Protein AF-A0A9X9WXA6-F1 (afdb_monomer)

Organism: NCBI:txid1081025

Solvent-accessible surface area (backbone atoms only — not comparable to full-atom values): 5090 Å² total; per-residue (Å²): 135,83,79,81,77,76,82,70,77,77,71,70,93,61,64,47,69,60,51,50,51,50,42,32,73,77,69,69,48,73,84,90,48,71,67,60,54,55,58,50,51,69,44,52,63,57,49,52,55,52,57,74,50,57,85,68,75,70,74,65,95,61,72,75,41,72,66,56,54,50,48,55,56,54,62,76,73,111

Sequence (78 aa):
MARPMKETASMPTDPVPQMMEAIRLWSGVTSPNQAAQRGLADLAALIAEFEAVRGTLVFEDEPSSFEAALREEAEKRA

Secondary structure (DSSP, 8-state):
-PPPPP------S--HHHHHHHHHHHH-PPP-SHHHHHHHHHHHHHHHHHHHTTTT-PPPS----HHHHHHHHHHTT-

Foldseek 3Di:
DDDDDPPPPPDPPQCLVVVQVVCCVPVVDHDPDVVSSVVVSVCPVVVVVVVVCVPVDDDPPDPCPPVVVVVVVVVVVD

Mean predicted aligned error: 14.03 Å

pLDDT: mean 78.06, std 15.84, range [43.62, 96.31]

Radius of gyration: 24.08 Å; Cα contacts (8 Å, |Δi|>4): 17; chains: 1; bounding box: 53×56×52 Å

Structure (mmCIF, N/CA/C/O backbone)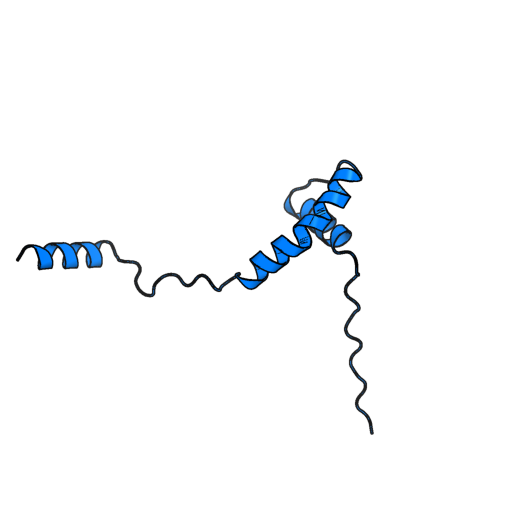:
data_AF-A0A9X9WXA6-F1
#
_entry.id   AF-A0A9X9WXA6-F1
#
loop_
_atom_site.group_PDB
_atom_site.id
_atom_site.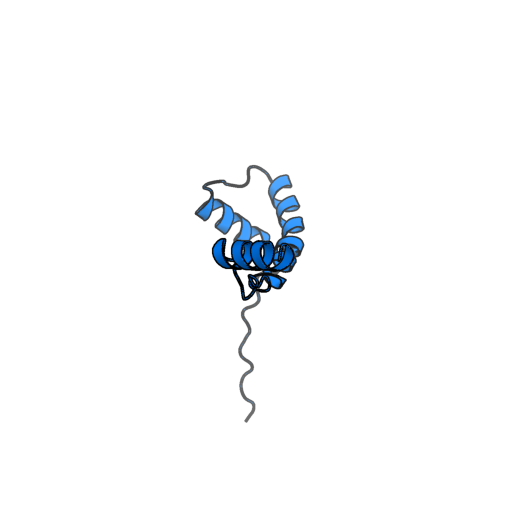type_symbol
_atom_site.label_atom_id
_atom_site.label_alt_id
_atom_site.label_comp_id
_atom_site.label_asym_id
_atom_site.label_entity_id
_atom_site.label_seq_id
_atom_site.pdbx_PDB_ins_code
_atom_site.Cartn_x
_atom_site.Cartn_y
_atom_site.Cartn_z
_atom_site.occupancy
_atom_site.B_iso_or_equiv
_atom_site.auth_seq_id
_atom_site.auth_comp_id
_atom_site.auth_asym_id
_atom_site.auth_atom_id
_atom_site.pdbx_PDB_model_num
ATOM 1 N N . MET A 1 1 ? 23.477 -33.735 18.839 1.00 47.72 1 MET A N 1
ATOM 2 C CA . MET A 1 1 ? 22.855 -33.716 17.497 1.00 47.72 1 MET A CA 1
ATOM 3 C C . MET A 1 1 ? 22.353 -32.305 17.236 1.00 47.72 1 MET A C 1
ATOM 5 O O . MET A 1 1 ? 21.487 -31.848 17.970 1.00 47.72 1 MET A O 1
ATOM 9 N N . ALA A 1 2 ? 22.958 -31.584 16.290 1.00 48.88 2 ALA A N 1
ATOM 10 C CA . ALA A 1 2 ? 22.548 -30.225 15.939 1.00 48.88 2 ALA A CA 1
ATOM 11 C C . ALA A 1 2 ? 21.319 -30.274 15.016 1.00 48.88 2 ALA A C 1
ATOM 13 O O . ALA A 1 2 ? 21.284 -31.046 14.061 1.00 48.88 2 ALA A O 1
ATOM 14 N N . ARG A 1 3 ? 20.296 -29.482 15.341 1.00 48.38 3 ARG A N 1
ATOM 15 C CA . ARG A 1 3 ? 19.053 -29.344 14.570 1.00 48.38 3 ARG A CA 1
ATOM 16 C C . ARG A 1 3 ? 19.373 -28.570 13.278 1.00 48.38 3 ARG A C 1
ATOM 18 O O . ARG A 1 3 ? 20.007 -27.523 13.396 1.00 48.38 3 ARG A O 1
ATOM 25 N N . PRO A 1 4 ? 18.981 -29.028 12.074 1.00 53.19 4 PRO A N 1
ATOM 26 C CA . PRO A 1 4 ? 19.268 -28.280 10.857 1.00 53.19 4 PRO A CA 1
ATOM 27 C C . PRO A 1 4 ? 18.493 -26.960 10.876 1.00 53.19 4 PRO A C 1
ATOM 29 O O . PRO A 1 4 ? 17.276 -26.935 11.081 1.00 53.19 4 PRO A O 1
ATOM 32 N N . MET A 1 5 ? 19.231 -25.864 10.712 1.00 43.62 5 MET A N 1
ATOM 33 C CA . MET A 1 5 ? 18.695 -24.523 10.522 1.00 43.62 5 MET A CA 1
ATOM 34 C C . MET A 1 5 ? 17.857 -24.564 9.243 1.00 43.62 5 MET A C 1
ATOM 36 O O . MET A 1 5 ? 18.368 -24.936 8.190 1.00 43.62 5 MET A O 1
ATOM 40 N N . LYS A 1 6 ? 16.553 -24.282 9.348 1.00 57.62 6 LYS A N 1
ATOM 41 C CA . LYS A 1 6 ? 15.690 -24.169 8.170 1.00 57.62 6 LYS A CA 1
ATOM 42 C C . LYS A 1 6 ? 16.298 -23.096 7.274 1.00 57.62 6 LYS A C 1
ATOM 44 O O . LYS A 1 6 ? 16.470 -21.967 7.724 1.00 57.62 6 LYS A O 1
ATOM 49 N N . GLU A 1 7 ? 16.632 -23.472 6.047 1.00 47.12 7 GLU A N 1
ATOM 50 C CA . GLU A 1 7 ? 16.988 -22.552 4.977 1.00 47.12 7 GLU A CA 1
ATOM 51 C C . GLU A 1 7 ? 15.803 -21.602 4.789 1.00 47.12 7 GLU A C 1
ATOM 53 O O . GLU A 1 7 ? 14.758 -21.962 4.246 1.00 47.12 7 GLU A O 1
ATOM 58 N N . THR A 1 8 ? 15.908 -20.415 5.382 1.00 46.03 8 THR A N 1
ATOM 59 C CA . THR A 1 8 ? 14.982 -19.320 5.127 1.00 46.03 8 THR A CA 1
ATOM 60 C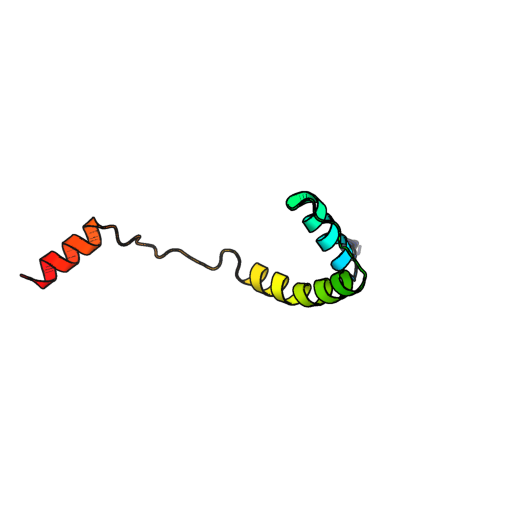 C . THR A 1 8 ? 15.138 -18.997 3.655 1.00 46.03 8 THR A C 1
ATOM 62 O O . THR A 1 8 ? 16.218 -18.563 3.255 1.00 46.03 8 THR A O 1
ATOM 65 N N . ALA A 1 9 ? 14.104 -19.276 2.859 1.00 48.00 9 ALA A N 1
ATOM 66 C CA . ALA A 1 9 ? 14.057 -18.922 1.450 1.00 48.00 9 ALA A CA 1
ATOM 67 C C . ALA A 1 9 ? 14.627 -17.508 1.280 1.00 48.00 9 ALA A C 1
ATOM 69 O O . ALA A 1 9 ? 14.109 -16.559 1.871 1.00 48.00 9 ALA A O 1
ATOM 70 N N . SER A 1 10 ? 15.743 -17.395 0.556 1.00 45.44 10 SER A N 1
ATOM 71 C CA . SER A 1 10 ? 16.335 -16.107 0.222 1.00 45.44 10 SER A CA 1
ATOM 72 C C . SER A 1 10 ? 15.269 -15.321 -0.528 1.00 45.44 10 SER A C 1
ATOM 74 O O . SER A 1 10 ? 14.950 -15.647 -1.671 1.00 45.44 10 SER A O 1
ATOM 76 N N . MET A 1 11 ? 14.689 -14.318 0.131 1.00 49.59 11 MET A N 1
ATOM 77 C CA . MET A 1 11 ? 13.879 -13.307 -0.536 1.00 49.59 11 MET A CA 1
ATOM 78 C C . MET A 1 11 ? 14.715 -12.791 -1.714 1.00 49.59 11 MET A C 1
ATOM 80 O O . MET A 1 11 ? 15.911 -12.536 -1.527 1.00 49.59 11 MET A O 1
ATOM 84 N N . PRO A 1 12 ? 14.165 -12.695 -2.932 1.00 53.81 12 PRO A N 1
ATOM 85 C CA . PRO A 1 12 ? 14.914 -12.097 -4.023 1.00 53.81 12 PRO A CA 1
ATOM 86 C C . PRO A 1 12 ? 15.283 -10.667 -3.607 1.00 53.81 12 PRO A C 1
ATOM 88 O O . PRO A 1 12 ? 14.437 -9.899 -3.153 1.00 53.81 12 PRO A O 1
ATOM 91 N N . THR A 1 13 ? 16.570 -10.341 -3.722 1.00 70.88 13 THR A N 1
ATOM 92 C CA . THR A 1 13 ? 17.175 -9.078 -3.265 1.00 70.88 13 THR A CA 1
ATOM 93 C C . THR A 1 13 ? 16.603 -7.847 -3.979 1.00 70.88 13 THR A C 1
ATOM 95 O O . THR A 1 13 ? 16.822 -6.723 -3.539 1.00 70.88 13 THR A O 1
ATOM 98 N N . ASP A 1 14 ? 15.862 -8.060 -5.069 1.00 80.50 14 ASP A N 1
ATOM 99 C CA . ASP A 1 14 ? 15.159 -7.036 -5.830 1.00 80.50 14 ASP A CA 1
ATOM 100 C C . ASP A 1 14 ? 13.630 -7.243 -5.726 1.00 80.50 14 ASP A C 1
ATOM 102 O O . ASP A 1 14 ? 13.117 -8.274 -6.183 1.00 80.50 14 ASP A O 1
ATOM 106 N N . PRO A 1 15 ? 12.879 -6.294 -5.131 1.00 83.50 15 PRO A N 1
ATOM 107 C CA . PRO A 1 15 ? 11.424 -6.383 -5.021 1.00 83.50 15 PRO A CA 1
ATOM 108 C C . PRO A 1 15 ? 10.698 -6.053 -6.339 1.00 83.50 15 PRO A C 1
ATOM 110 O O . PRO A 1 15 ? 9.529 -6.415 -6.500 1.00 83.50 15 PRO A O 1
ATOM 113 N N . VAL A 1 16 ? 11.373 -5.418 -7.307 1.00 89.12 16 VAL A N 1
ATOM 114 C CA . VAL A 1 16 ? 10.759 -4.895 -8.540 1.00 89.12 16 VAL A CA 1
ATOM 115 C C . VAL A 1 16 ? 10.040 -5.973 -9.366 1.00 89.12 16 VAL A C 1
ATOM 117 O O . VAL A 1 16 ? 8.901 -5.722 -9.769 1.00 89.12 16 VAL A O 1
ATOM 120 N N . PRO A 1 17 ? 10.594 -7.184 -9.602 1.00 90.56 17 PRO A N 1
ATOM 121 C CA . PRO A 1 17 ? 9.905 -8.211 -10.387 1.00 90.56 17 PRO A CA 1
ATOM 122 C C . PRO A 1 17 ? 8.570 -8.659 -9.778 1.00 90.56 17 PRO A C 1
ATOM 124 O O . PRO A 1 17 ? 7.589 -8.836 -10.498 1.00 90.56 17 PRO A O 1
ATOM 127 N N . GLN A 1 18 ? 8.508 -8.798 -8.451 1.00 88.62 18 GLN A N 1
ATOM 128 C CA . GLN A 1 18 ? 7.285 -9.203 -7.750 1.00 88.62 18 GLN A CA 1
ATOM 129 C C . GLN A 1 18 ? 6.232 -8.094 -7.782 1.00 88.62 18 GLN A C 1
ATOM 131 O O . GLN A 1 18 ? 5.056 -8.356 -8.033 1.00 88.62 18 GLN A O 1
ATOM 136 N N . MET A 1 19 ? 6.657 -6.845 -7.581 1.00 90.81 19 MET A N 1
ATOM 137 C CA . MET A 1 19 ? 5.776 -5.678 -7.646 1.00 90.81 19 MET A CA 1
ATOM 138 C C . MET A 1 19 ? 5.197 -5.496 -9.052 1.00 90.81 19 MET A C 1
ATOM 140 O O . MET A 1 19 ? 4.006 -5.234 -9.192 1.00 90.81 19 MET A O 1
ATOM 144 N N . MET A 1 20 ? 6.000 -5.697 -10.101 1.00 92.38 20 MET A N 1
ATOM 145 C CA . MET A 1 20 ? 5.513 -5.660 -11.483 1.00 92.38 20 MET A CA 1
ATOM 146 C C . MET A 1 20 ? 4.469 -6.741 -11.766 1.00 92.38 20 MET A C 1
ATOM 148 O O . MET A 1 20 ? 3.474 -6.460 -12.433 1.00 92.38 20 MET A O 1
ATOM 152 N N . GLU A 1 21 ? 4.665 -7.955 -11.249 1.00 93.25 21 GLU A N 1
ATOM 153 C CA . GLU A 1 21 ? 3.688 -9.032 -11.412 1.00 93.25 21 GLU A CA 1
ATOM 154 C C . GLU A 1 21 ? 2.381 -8.727 -10.669 1.00 93.25 21 GLU A C 1
ATOM 156 O O . GLU A 1 21 ? 1.299 -8.913 -11.224 1.00 93.25 21 GLU A O 1
ATOM 161 N N . ALA A 1 22 ? 2.463 -8.167 -9.459 1.00 91.25 22 ALA A N 1
ATOM 162 C CA . ALA A 1 22 ? 1.290 -7.712 -8.720 1.00 91.25 22 ALA A CA 1
ATOM 163 C C . ALA A 1 22 ? 0.541 -6.592 -9.465 1.00 91.25 22 ALA A C 1
ATOM 165 O O . ALA A 1 22 ? -0.678 -6.666 -9.617 1.00 91.25 22 ALA A O 1
ATOM 166 N N . ILE A 1 23 ? 1.250 -5.585 -9.987 1.00 91.50 23 ILE A N 1
ATOM 167 C CA . ILE A 1 23 ? 0.654 -4.503 -10.788 1.00 91.50 23 ILE A CA 1
ATOM 168 C C . ILE A 1 23 ? -0.047 -5.089 -12.014 1.00 91.50 23 ILE A C 1
ATOM 170 O O . ILE A 1 23 ? -1.215 -4.778 -12.257 1.00 91.50 23 ILE A O 1
ATOM 174 N N . ARG A 1 24 ? 0.612 -5.987 -12.751 1.00 94.88 24 ARG A N 1
ATOM 175 C CA . ARG A 1 24 ? 0.030 -6.641 -13.927 1.00 94.88 24 ARG A CA 1
ATOM 176 C C . ARG A 1 24 ? -1.231 -7.427 -13.569 1.00 94.88 24 ARG A C 1
ATOM 178 O O . ARG A 1 24 ? -2.227 -7.315 -14.279 1.00 94.88 24 ARG A O 1
ATOM 185 N N . LEU A 1 25 ? -1.199 -8.198 -12.483 1.00 96.31 25 LEU A N 1
ATOM 186 C CA . LEU A 1 25 ? -2.318 -9.031 -12.044 1.00 96.31 25 LEU A CA 1
ATOM 187 C C . LEU A 1 25 ? -3.534 -8.200 -11.615 1.00 96.31 25 LEU A C 1
ATOM 189 O O . LEU A 1 25 ? -4.652 -8.511 -12.016 1.00 96.31 25 LEU A O 1
ATOM 193 N N . TRP A 1 26 ? -3.323 -7.151 -10.816 1.00 94.25 26 TRP A N 1
ATOM 194 C CA . TRP A 1 26 ? -4.415 -6.400 -10.185 1.00 94.25 26 TRP A CA 1
ATOM 195 C C . TRP A 1 26 ? -4.912 -5.207 -11.002 1.00 94.25 26 TRP A C 1
ATOM 197 O O . TRP A 1 26 ? -6.075 -4.834 -10.881 1.00 94.25 26 TRP A O 1
ATOM 207 N N . SER A 1 27 ? -4.054 -4.606 -11.829 1.00 93.44 27 SER A N 1
ATOM 208 C CA . SER A 1 27 ? -4.397 -3.416 -12.625 1.00 93.44 27 SER A CA 1
ATOM 209 C C . SER A 1 27 ? -4.394 -3.652 -14.136 1.00 93.44 27 SER A C 1
ATOM 211 O O . SER A 1 27 ? 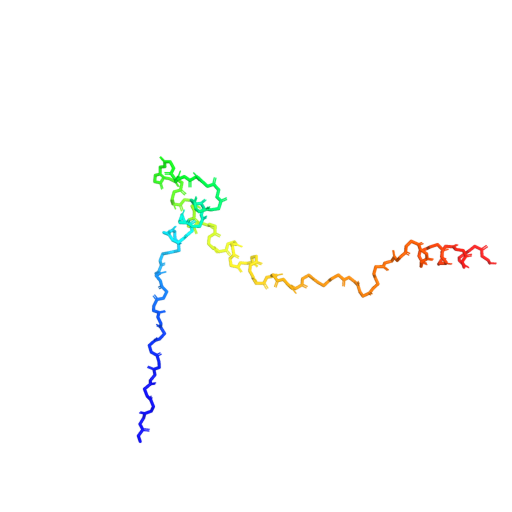-4.834 -2.784 -14.885 1.00 93.44 27 SER A O 1
ATOM 213 N N . GLY A 1 28 ? -3.881 -4.794 -14.609 1.00 95.06 28 GLY A N 1
ATOM 214 C CA . GLY A 1 28 ? -3.720 -5.064 -16.041 1.00 95.06 28 GLY A CA 1
ATOM 215 C C . GLY A 1 28 ? -2.629 -4.229 -16.726 1.00 95.06 28 GLY A C 1
ATOM 216 O O . GLY A 1 28 ? -2.485 -4.302 -17.944 1.00 95.06 28 GLY A O 1
ATOM 217 N N . VAL A 1 29 ? -1.855 -3.440 -15.973 1.00 91.25 29 VAL A N 1
ATOM 218 C CA . VAL A 1 29 ? -0.806 -2.564 -16.510 1.00 91.25 29 VAL A CA 1
ATOM 219 C C . VAL A 1 29 ? 0.536 -3.292 -16.547 1.00 91.25 29 VAL A C 1
ATOM 221 O O . VAL A 1 29 ? 0.989 -3.850 -15.551 1.00 91.25 29 VAL A O 1
ATOM 224 N N . THR A 1 30 ? 1.214 -3.243 -17.692 1.00 93.00 30 THR A N 1
ATOM 225 C CA . THR A 1 30 ? 2.623 -3.641 -17.827 1.00 93.00 30 THR A CA 1
ATOM 226 C C . THR A 1 30 ? 3.516 -2.408 -17.810 1.00 93.00 30 THR A C 1
ATOM 228 O O . THR A 1 30 ? 3.159 -1.385 -18.396 1.00 93.00 30 THR A O 1
ATOM 231 N N . SER A 1 31 ? 4.693 -2.495 -17.186 1.00 87.88 31 SER A N 1
ATOM 232 C CA . SER A 1 31 ? 5.622 -1.360 -17.158 1.00 87.88 31 SER A CA 1
ATOM 233 C C . SER A 1 31 ? 6.038 -0.936 -18.578 1.00 87.88 31 SER A C 1
ATOM 235 O O . SER A 1 31 ? 6.510 -1.779 -19.344 1.00 87.88 31 SER A O 1
ATOM 237 N N . PRO A 1 32 ? 5.886 0.351 -18.945 1.00 85.94 32 PRO A N 1
ATOM 238 C CA . PRO A 1 32 ? 6.094 0.807 -20.318 1.00 85.94 32 PRO A CA 1
ATOM 239 C C . PRO A 1 32 ? 7.569 1.035 -20.682 1.00 85.94 32 PRO A C 1
ATOM 241 O O . PRO A 1 32 ? 7.891 1.126 -21.864 1.00 85.94 32 PRO A O 1
ATOM 244 N N . ASN A 1 33 ? 8.474 1.182 -19.704 1.00 89.81 33 ASN A N 1
ATOM 245 C CA . ASN A 1 33 ? 9.900 1.438 -19.940 1.00 89.81 33 ASN A CA 1
ATOM 246 C C . ASN A 1 33 ? 10.770 1.146 -18.699 1.00 89.81 33 ASN A C 1
ATOM 248 O O . ASN A 1 33 ? 10.270 0.972 -17.590 1.00 89.81 33 ASN A O 1
ATOM 252 N N . GLN A 1 34 ? 12.098 1.137 -18.876 1.00 89.31 34 GLN A N 1
ATOM 253 C CA . GLN A 1 34 ? 13.050 0.894 -17.781 1.00 89.31 34 GLN A CA 1
ATOM 254 C C . GLN A 1 34 ? 13.054 1.992 -16.706 1.00 89.31 34 GLN A C 1
ATOM 256 O O . GLN A 1 34 ? 13.354 1.697 -15.553 1.00 89.31 34 GLN A O 1
ATOM 261 N N . ALA A 1 35 ? 12.735 3.245 -17.048 1.00 90.00 35 ALA A N 1
ATOM 262 C CA . ALA A 1 35 ? 12.701 4.327 -16.063 1.00 90.00 35 ALA A CA 1
ATOM 263 C 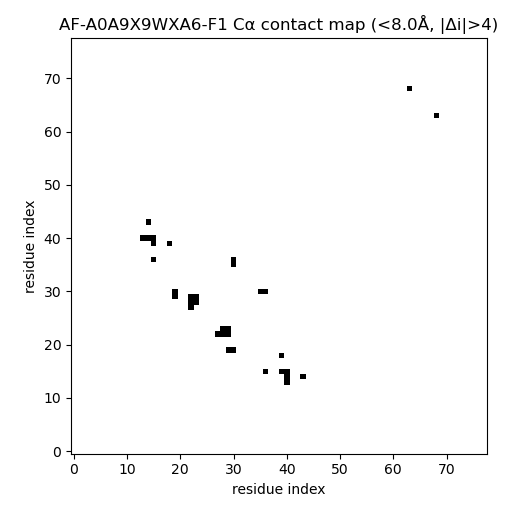C . ALA A 1 35 ? 11.585 4.102 -15.029 1.00 90.00 35 ALA A C 1
ATOM 265 O O . ALA A 1 35 ? 11.822 4.256 -13.834 1.00 90.00 35 ALA A O 1
ATOM 266 N N . ALA A 1 36 ? 10.414 3.635 -15.471 1.00 88.12 36 ALA A N 1
ATOM 267 C CA . ALA A 1 36 ? 9.315 3.245 -14.592 1.00 88.12 36 ALA A CA 1
ATOM 268 C C . ALA A 1 36 ? 9.692 2.067 -13.676 1.00 88.12 36 ALA A C 1
ATOM 270 O O . ALA A 1 36 ? 9.312 2.054 -12.511 1.00 88.12 36 ALA A O 1
ATOM 271 N N . GLN A 1 37 ? 10.478 1.101 -14.170 1.00 88.75 37 GLN A N 1
ATOM 272 C CA . GLN A 1 37 ? 10.969 -0.017 -13.348 1.00 88.75 37 GLN A CA 1
ATOM 273 C C . GLN A 1 37 ? 11.942 0.450 -12.262 1.00 88.75 37 GLN A C 1
ATOM 275 O O . GLN A 1 37 ? 11.872 -0.027 -11.135 1.00 88.75 37 GLN A O 1
ATOM 280 N N . ARG A 1 38 ? 12.821 1.408 -12.580 1.00 88.44 38 ARG A N 1
ATOM 281 C CA . ARG A 1 38 ? 13.751 1.985 -11.598 1.00 88.44 38 ARG A CA 1
ATOM 282 C C . ARG A 1 38 ? 13.014 2.781 -10.524 1.00 88.44 38 ARG A C 1
ATOM 284 O O . ARG A 1 38 ? 13.261 2.548 -9.352 1.00 88.44 38 ARG A O 1
ATOM 291 N N . GLY A 1 39 ? 12.070 3.639 -10.917 1.00 87.69 39 GLY A N 1
ATOM 292 C CA . GLY A 1 39 ? 11.260 4.402 -9.959 1.00 87.69 39 GLY A CA 1
ATOM 293 C C . GLY A 1 39 ? 10.359 3.524 -9.083 1.00 87.69 39 GLY A C 1
ATOM 294 O O . GLY A 1 39 ? 10.015 3.908 -7.971 1.00 87.69 39 GLY A O 1
ATOM 295 N N . LEU A 1 40 ? 10.002 2.319 -9.542 1.00 89.06 40 LEU A N 1
ATOM 296 C CA . LEU A 1 40 ? 9.257 1.357 -8.728 1.00 89.06 40 LEU A CA 1
ATOM 297 C C . LEU A 1 40 ? 10.069 0.862 -7.520 1.00 89.06 40 LEU A C 1
ATOM 299 O O . LEU A 1 40 ? 9.481 0.599 -6.473 1.00 89.06 40 LEU A O 1
ATOM 303 N N . ALA A 1 41 ? 11.399 0.773 -7.638 1.00 87.69 41 ALA A N 1
ATOM 304 C CA . ALA A 1 41 ? 12.268 0.388 -6.527 1.00 87.69 41 ALA A CA 1
ATOM 305 C C . ALA A 1 41 ? 12.208 1.404 -5.373 1.00 87.69 41 ALA A C 1
ATOM 307 O O . ALA A 1 41 ? 12.228 1.006 -4.208 1.00 87.69 41 ALA A O 1
ATOM 308 N N . ASP A 1 42 ? 12.043 2.694 -5.685 1.00 88.38 42 ASP A N 1
ATOM 309 C CA . ASP A 1 42 ? 11.942 3.766 -4.686 1.00 88.38 42 ASP A CA 1
ATOM 310 C C . ASP A 1 42 ? 10.681 3.629 -3.811 1.00 88.38 42 ASP A C 1
ATOM 312 O O . ASP A 1 42 ? 10.650 4.091 -2.670 1.00 88.38 42 ASP A O 1
ATOM 316 N N . LEU A 1 43 ? 9.642 2.943 -4.307 1.00 90.00 43 LEU A N 1
ATOM 317 C CA . LEU A 1 43 ? 8.397 2.706 -3.571 1.00 90.00 43 LEU A CA 1
ATOM 318 C C . LEU A 1 43 ? 8.486 1.537 -2.584 1.00 90.00 43 LEU A C 1
ATOM 320 O O . LEU A 1 43 ? 7.594 1.392 -1.750 1.00 90.00 43 LEU A O 1
ATOM 324 N N . ALA A 1 44 ? 9.534 0.710 -2.644 1.00 87.88 44 ALA A N 1
ATOM 325 C CA . ALA A 1 44 ? 9.658 -0.461 -1.778 1.00 87.88 44 ALA A CA 1
ATOM 326 C C . ALA A 1 44 ? 9.711 -0.078 -0.289 1.00 87.88 44 ALA A C 1
ATOM 328 O O . ALA A 1 44 ? 9.019 -0.684 0.528 1.00 87.88 44 ALA A O 1
ATOM 329 N N . ALA A 1 45 ? 10.477 0.964 0.055 1.00 87.94 45 ALA A N 1
ATOM 330 C CA . ALA A 1 45 ? 10.551 1.474 1.425 1.00 87.94 45 ALA A CA 1
ATOM 331 C C . ALA A 1 45 ? 9.196 2.027 1.894 1.00 87.94 45 ALA A C 1
ATOM 333 O O . ALA A 1 45 ? 8.733 1.688 2.978 1.00 87.94 45 ALA A O 1
ATOM 334 N N . LEU A 1 46 ? 8.521 2.799 1.039 1.00 90.88 46 LEU A N 1
ATOM 335 C CA . LEU A 1 46 ? 7.213 3.377 1.345 1.00 90.88 46 LEU A CA 1
ATOM 336 C C . LEU A 1 46 ? 6.141 2.298 1.572 1.00 90.88 46 LEU A C 1
ATOM 338 O O . LEU A 1 46 ? 5.320 2.409 2.478 1.00 90.88 46 LEU A O 1
ATOM 342 N N . ILE A 1 47 ? 6.145 1.231 0.770 1.00 87.81 47 ILE A N 1
ATOM 343 C CA . ILE A 1 47 ? 5.235 0.094 0.960 1.00 87.81 47 ILE A CA 1
ATOM 344 C C . ILE A 1 47 ? 5.505 -0.591 2.299 1.00 87.81 47 ILE A C 1
ATOM 346 O O . ILE A 1 47 ? 4.552 -0.868 3.025 1.00 87.81 47 ILE A O 1
ATOM 350 N N . ALA A 1 48 ? 6.773 -0.809 2.654 1.00 88.75 48 ALA A N 1
ATOM 351 C CA . ALA A 1 48 ? 7.136 -1.395 3.942 1.00 88.75 48 ALA A CA 1
ATOM 352 C C . ALA A 1 48 ? 6.669 -0.524 5.125 1.00 88.75 48 ALA A C 1
ATOM 354 O O . ALA A 1 48 ? 6.166 -1.050 6.118 1.00 88.75 48 ALA A O 1
ATOM 355 N N . GLU A 1 49 ? 6.762 0.803 5.010 1.00 92.81 49 GLU A N 1
ATOM 356 C CA . GLU A 1 49 ? 6.225 1.737 6.008 1.00 92.81 49 GLU A CA 1
ATOM 357 C C . GLU A 1 49 ? 4.698 1.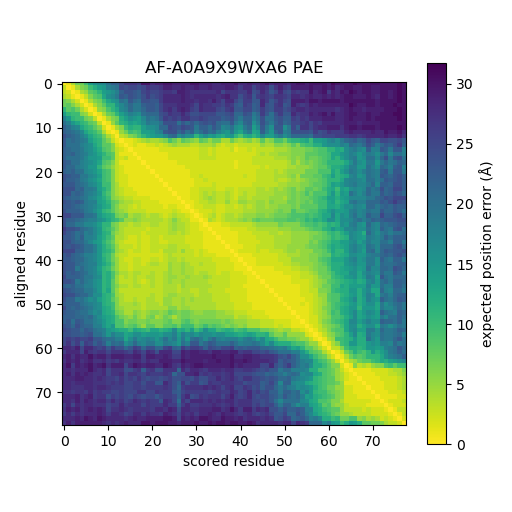620 6.140 1.00 92.81 49 GLU A C 1
ATOM 359 O O . GLU A 1 49 ? 4.178 1.538 7.255 1.00 92.81 49 GLU A O 1
ATOM 364 N N . PHE A 1 50 ? 3.966 1.532 5.022 1.00 92.44 50 PHE A N 1
ATOM 365 C CA . PHE A 1 50 ? 2.516 1.311 5.048 1.00 92.44 50 PHE A CA 1
ATOM 366 C C . PHE A 1 50 ? 2.129 -0.051 5.633 1.00 92.44 50 PHE A C 1
ATOM 368 O O . PHE A 1 50 ? 1.123 -0.163 6.334 1.00 92.44 50 PHE A O 1
ATOM 375 N N . GLU A 1 51 ? 2.903 -1.097 5.353 1.00 91.31 51 GLU A N 1
ATOM 376 C CA . GLU A 1 51 ? 2.693 -2.421 5.936 1.00 91.31 51 GLU A CA 1
ATOM 377 C C . GLU A 1 51 ? 2.920 -2.421 7.448 1.00 91.31 51 GLU A C 1
ATOM 379 O O . GLU A 1 51 ? 2.150 -3.060 8.164 1.00 91.31 51 GLU A O 1
ATOM 384 N N . ALA A 1 52 ? 3.895 -1.655 7.944 1.00 93.25 52 ALA A N 1
ATOM 385 C CA . ALA A 1 52 ? 4.171 -1.533 9.374 1.00 93.25 52 ALA A CA 1
ATOM 386 C C . ALA A 1 52 ? 3.018 -0.884 10.162 1.00 93.25 52 ALA A C 1
ATOM 388 O O . ALA A 1 52 ? 2.810 -1.217 11.328 1.00 93.25 52 ALA A O 1
ATOM 389 N N . VAL A 1 53 ? 2.251 0.012 9.532 1.00 91.94 53 VAL A N 1
ATOM 390 C CA . VAL A 1 53 ? 1.074 0.667 10.139 1.00 91.94 53 VAL A CA 1
ATOM 391 C C . VAL A 1 53 ? -0.251 -0.012 9.768 1.00 91.94 53 VAL A C 1
ATOM 393 O O . VAL A 1 53 ? -1.339 0.429 10.151 1.00 91.94 53 VAL A O 1
ATOM 396 N N . ARG A 1 54 ? -0.211 -1.109 9.004 1.00 89.81 54 ARG A N 1
ATOM 397 C CA . ARG A 1 54 ? -1.421 -1.836 8.620 1.00 89.81 54 ARG A CA 1
ATOM 398 C C . ARG A 1 54 ? -2.045 -2.485 9.853 1.00 89.81 54 ARG A C 1
ATOM 400 O O . ARG A 1 54 ? -1.414 -3.276 10.541 1.00 89.81 54 ARG A O 1
ATOM 407 N N . GLY A 1 55 ? -3.318 -2.184 10.099 1.00 84.50 55 GLY A N 1
ATOM 408 C CA . GLY A 1 55 ? -4.046 -2.720 11.253 1.00 84.50 55 GLY A CA 1
ATOM 409 C C . GLY A 1 55 ? -3.681 -2.062 12.586 1.00 84.50 55 GLY A C 1
ATOM 410 O O . GLY A 1 55 ? -4.198 -2.485 13.613 1.00 84.50 55 GLY A O 1
ATOM 411 N N . THR A 1 56 ? -2.834 -1.024 12.585 1.00 85.19 56 THR A N 1
ATOM 412 C CA . THR A 1 56 ? -2.583 -0.203 13.782 1.00 85.19 56 THR A CA 1
ATOM 413 C C . THR A 1 56 ? -3.618 0.905 13.947 1.00 85.19 56 THR A C 1
ATOM 415 O O . THR A 1 56 ? -3.745 1.468 15.029 1.00 85.19 56 THR A O 1
ATOM 418 N N . LEU A 1 57 ? -4.355 1.235 12.881 1.00 76.75 57 LEU A N 1
ATOM 419 C CA . LEU A 1 57 ? -5.527 2.097 12.970 1.00 76.75 57 LEU A CA 1
ATOM 420 C C . LEU A 1 57 ? -6.645 1.324 13.670 1.00 76.75 57 LEU A C 1
ATOM 422 O O . LEU A 1 57 ? -7.279 0.448 13.083 1.00 76.75 57 LEU A O 1
ATOM 426 N N . VAL A 1 58 ? -6.849 1.657 14.939 1.00 72.06 58 VAL A N 1
ATOM 427 C CA . VAL A 1 58 ? -7.994 1.225 15.734 1.00 72.06 58 VAL A CA 1
ATOM 428 C C . VAL A 1 58 ? -9.077 2.285 15.544 1.00 72.06 58 VAL A C 1
ATOM 430 O O . VAL A 1 58 ? -8.817 3.475 15.717 1.00 72.06 58 VAL A O 1
ATOM 433 N N . PHE A 1 59 ? -10.270 1.872 15.120 1.00 66.31 59 PHE A N 1
ATOM 434 C CA . PHE A 1 59 ? -11.449 2.733 15.230 1.00 66.31 59 PHE A CA 1
ATOM 435 C C . PHE A 1 59 ? -11.708 2.970 16.719 1.00 66.31 59 PHE A C 1
ATOM 437 O O . PHE A 1 59 ? -11.550 2.029 17.492 1.00 66.31 59 PHE A O 1
ATOM 444 N N . GLU A 1 60 ? -12.065 4.187 17.134 1.00 64.12 60 GLU A N 1
ATOM 445 C CA . GLU A 1 60 ? -12.417 4.420 18.540 1.00 64.12 60 GLU A CA 1
ATOM 446 C C . GLU A 1 60 ? -13.492 3.419 19.001 1.00 64.12 60 GLU A C 1
ATOM 448 O O . GLU A 1 60 ? -14.398 3.080 18.234 1.00 64.12 60 GLU A O 1
ATOM 453 N N . ASP A 1 61 ? -13.365 2.930 20.243 1.00 60.88 61 ASP A N 1
ATOM 454 C CA . ASP A 1 61 ? -14.276 1.929 20.826 1.00 60.88 61 ASP A CA 1
ATOM 455 C C . ASP A 1 61 ? -15.736 2.405 20.838 1.00 60.88 61 ASP A C 1
ATOM 457 O O . ASP A 1 61 ? -16.663 1.594 20.809 1.00 60.88 61 ASP A O 1
ATOM 461 N N . GLU A 1 62 ? -15.956 3.717 20.804 1.00 53.88 62 GLU A N 1
ATOM 462 C CA . GLU A 1 62 ? -17.242 4.275 20.428 1.00 53.88 62 GLU A CA 1
ATOM 463 C C . GLU A 1 62 ? -17.179 4.772 18.979 1.00 53.88 62 GLU A C 1
ATOM 465 O O . GLU A 1 62 ? -16.575 5.814 18.711 1.00 53.88 62 GLU A O 1
ATOM 470 N N . PRO A 1 63 ? -17.922 4.169 18.024 1.00 56.88 63 PRO A N 1
ATOM 471 C CA . PRO A 1 63 ? -18.627 5.051 17.115 1.00 56.88 63 PRO A CA 1
ATOM 472 C C . PRO A 1 63 ? -19.407 5.982 18.041 1.00 56.88 63 PRO A C 1
ATOM 474 O O . PRO A 1 63 ? -20.250 5.500 18.801 1.00 56.88 63 PRO A O 1
ATOM 477 N N . SER A 1 64 ? -19.108 7.282 18.037 1.00 59.59 64 SER A N 1
ATOM 478 C CA . SER A 1 64 ? -20.022 8.279 18.583 1.00 59.59 64 SER A CA 1
ATOM 479 C C . SER A 1 64 ? -21.317 8.096 17.804 1.00 59.59 64 SER A C 1
ATOM 481 O O . SER A 1 64 ? -21.520 8.637 16.717 1.00 59.59 64 SER A O 1
ATOM 483 N N . SER A 1 65 ? -22.158 7.184 18.295 1.00 70.31 65 SER A N 1
ATOM 484 C CA . SER A 1 65 ? -23.438 6.918 17.688 1.00 70.31 65 SER A CA 1
ATOM 485 C C . SER A 1 65 ? -24.145 8.257 17.714 1.00 70.31 65 SER A C 1
ATOM 487 O 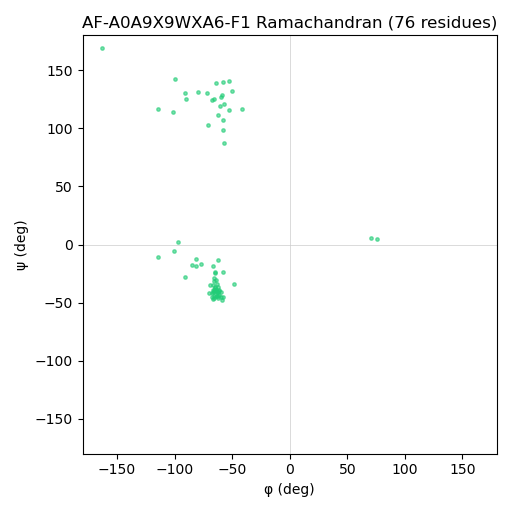O . SER A 1 65 ? -24.012 9.021 18.672 1.00 70.31 65 SER A O 1
ATOM 489 N N . PHE A 1 66 ? -24.852 8.575 16.641 1.00 69.12 66 PHE A N 1
ATOM 490 C CA . PHE A 1 66 ? -25.579 9.834 16.560 1.00 69.12 66 PHE A CA 1
ATOM 491 C C . PHE A 1 66 ? -26.422 10.079 17.831 1.00 69.12 66 PHE A C 1
ATOM 493 O O . PHE A 1 66 ? -26.478 11.192 18.336 1.00 69.12 66 PHE A O 1
ATOM 500 N N . GLU A 1 67 ? -26.955 9.007 18.423 1.00 72.94 67 GLU A N 1
ATOM 501 C CA . GLU A 1 67 ? -27.657 8.996 19.711 1.00 72.94 67 GLU A CA 1
ATOM 502 C C . GLU A 1 67 ? -26.782 9.339 20.934 1.00 72.94 67 GLU A C 1
ATOM 504 O O . GLU A 1 67 ? -27.241 10.044 21.832 1.00 72.94 67 GLU A O 1
ATOM 509 N N . ALA A 1 68 ? -25.531 8.870 20.995 1.00 76.44 68 ALA A N 1
ATOM 510 C CA . ALA A 1 68 ? -24.584 9.233 22.055 1.00 76.44 68 ALA A CA 1
ATOM 511 C C . ALA A 1 68 ? -24.218 10.724 21.979 1.00 76.44 68 ALA A C 1
ATOM 513 O O . ALA A 1 68 ? -24.289 11.426 22.987 1.00 76.44 68 ALA A O 1
ATOM 514 N N . ALA A 1 69 ? -23.949 11.228 20.770 1.00 77.81 69 ALA A N 1
ATOM 515 C CA . ALA A 1 69 ? -23.688 12.647 20.539 1.00 77.81 69 ALA A CA 1
ATOM 516 C C . ALA A 1 69 ? -24.915 13.527 20.860 1.00 77.81 69 ALA A C 1
ATOM 518 O O . ALA A 1 69 ? -24.778 14.600 21.447 1.00 77.81 69 ALA A O 1
ATOM 519 N N . LEU A 1 70 ? -26.129 13.067 20.525 1.00 78.75 70 LEU A N 1
ATOM 520 C CA . LEU A 1 70 ? -2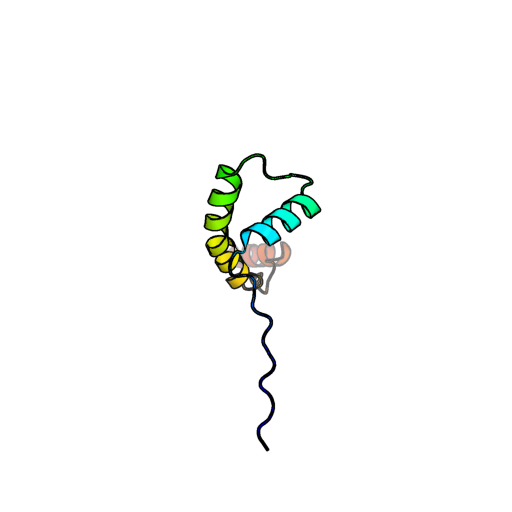7.375 13.765 20.864 1.00 78.75 70 LEU A CA 1
ATOM 521 C C . LEU A 1 70 ? -27.621 13.833 22.373 1.00 78.75 70 LEU A C 1
ATOM 523 O O . LEU A 1 70 ? -28.092 14.857 22.869 1.00 78.75 70 LEU A O 1
ATOM 527 N N . ARG A 1 71 ? -27.315 12.759 23.108 1.00 81.50 71 ARG A N 1
ATOM 528 C CA . ARG A 1 71 ? -27.488 12.721 24.563 1.00 81.50 71 ARG A CA 1
ATOM 529 C C . ARG A 1 71 ? -26.518 13.661 25.269 1.00 81.50 71 ARG A C 1
ATOM 531 O O . ARG A 1 71 ? -26.950 14.430 26.121 1.00 81.50 71 ARG A O 1
ATOM 538 N N . GLU A 1 72 ? -25.252 13.652 24.863 1.00 83.00 72 GLU A N 1
ATOM 539 C CA . GLU A 1 72 ? -24.236 14.555 25.408 1.00 83.00 72 GLU A CA 1
ATOM 540 C C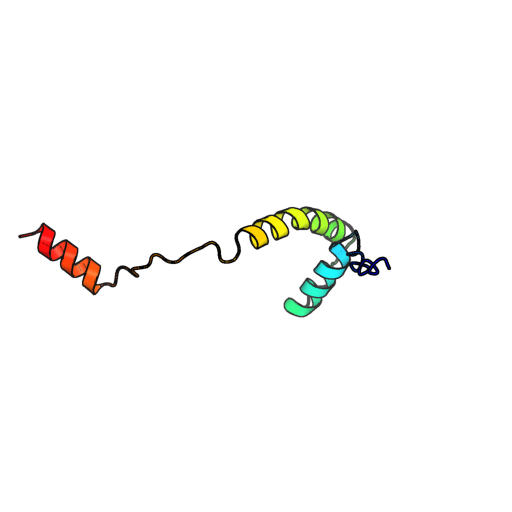 . GLU A 1 72 ? -24.609 16.034 25.180 1.00 83.00 72 GLU A C 1
ATOM 542 O O . GLU A 1 72 ? -24.473 16.867 26.077 1.00 83.00 72 GLU A O 1
ATOM 547 N N . GLU A 1 73 ? -25.138 16.374 24.000 1.00 79.81 73 GLU A N 1
ATOM 548 C CA . GLU A 1 73 ? -25.595 17.737 23.692 1.00 79.81 73 GLU A CA 1
ATOM 549 C C . GLU A 1 73 ? -26.850 18.135 24.491 1.00 79.81 73 GLU A C 1
ATOM 551 O O . GLU A 1 73 ? -26.988 19.294 24.888 1.00 79.81 73 GLU A O 1
ATOM 556 N N . ALA A 1 74 ? -27.761 17.194 24.762 1.00 82.88 74 ALA A N 1
ATOM 557 C CA . ALA A 1 74 ? -28.929 17.444 25.605 1.00 82.88 74 ALA A CA 1
ATOM 558 C C . ALA A 1 74 ? -28.538 17.696 27.073 1.00 82.88 74 ALA A C 1
ATOM 560 O O . ALA A 1 74 ? -29.070 18.616 27.694 1.00 82.88 74 ALA A O 1
ATOM 561 N N . GLU A 1 75 ? -27.586 16.927 27.609 1.00 81.38 75 GLU A N 1
ATOM 562 C CA . GLU A 1 75 ? -27.087 17.074 28.983 1.00 81.38 75 GLU A CA 1
ATOM 563 C C . GLU A 1 75 ? -26.336 18.397 29.199 1.00 81.38 75 GLU A C 1
ATOM 565 O O . GLU A 1 75 ? -26.477 19.010 30.253 1.00 81.38 75 GLU A O 1
ATOM 570 N N . LYS A 1 76 ? -25.610 18.905 28.193 1.00 75.06 76 LYS A N 1
ATOM 571 C CA . LYS A 1 76 ? -24.926 20.215 28.260 1.00 75.06 76 LYS A CA 1
ATOM 572 C C . LYS A 1 76 ? -25.869 21.423 28.332 1.00 75.06 76 LYS A C 1
ATOM 574 O O . LYS A 1 76 ? -25.418 22.516 28.669 1.00 75.06 76 LYS A O 1
ATOM 579 N N . ARG A 1 77 ? -27.144 21.264 27.961 1.00 65.06 77 ARG A N 1
ATOM 580 C CA . ARG A 1 77 ? -28.144 22.349 27.916 1.00 65.06 77 ARG A CA 1
ATOM 581 C C . ARG A 1 77 ? -29.089 22.385 29.121 1.00 65.06 77 ARG A C 1
ATOM 583 O O . ARG A 1 77 ? -29.916 23.297 29.176 1.00 65.06 77 ARG A O 1
ATOM 590 N N . ALA A 1 78 ? -29.003 21.406 30.021 1.00 58.41 78 ALA A N 1
ATOM 591 C CA . ALA A 1 78 ? -29.776 21.338 31.264 1.00 58.41 78 ALA A CA 1
ATOM 592 C C . ALA A 1 78 ? -29.100 22.136 32.389 1.00 58.41 78 ALA A C 1
ATOM 594 O O . ALA A 1 78 ? -29.848 22.745 33.188 1.00 58.41 78 ALA A O 1
#

Nearest PDB structures (foldseek):
  4wnn-assembly2_F  TM=5.581E-01  e=3.932E+00  Saccharomyces cerevisiae S288C
  8xjv-assembly1_ay  TM=4.738E-01  e=3.670E+00  Xenopus laevis
  6kbb-assembly1_D  TM=4.010E-01  e=7.309E+00  Homo sapiens
  4wnn-assembly4_D  TM=3.500E-01  e=5.179E+00  Saccharomyces cerevisiae S288C